Protein AF-A0A1F4CG71-F1 (afdb_monomer)

Secondary structure (DSSP, 8-state):
-PPP-PPP-----TT-EEEEE-TTS-EEEEEEPPTT--SS-HHHHHHHHHHHHHTTEEEES-----SSPPPHHHHTT--SS-GGG--HHHH--HHHHHHHHHHHT-

Nearest PDB structures (foldseek):
  7z3o-assembly1_SH  TM=4.981E-01  e=7.998E-01  Thermochaetoides thermophila DSM 1495
  7syr-assembly1_I  TM=5.063E-01  e=1.199E+00  Oryctolagus cuniculus
  5wyk-assembly1_SI  TM=4.827E-01  e=1.048E+00  Saccharomyces cerevisiae S288C
  5wlc-assembly1_L7  TM=4.291E-01  e=8.556E-01  Saccharomyces cerevisiae BY4741
  8jbr-assembly1_A  TM=3.493E-01  e=7.998E-01  Microcystis aeruginosa PCC 7806

Mean predicted aligned error: 8.31 Å

Foldseek 3Di:
DDDDDDDDDDDDDAQDWDWDQDPVRDIAIEGEHHPPDDQQDPVVLVVVCVVCVVVRYDYDDRSHDHPDDDDPCRVVVHDPDDPVPDDPCRVDVDDVVVVVVVVVVD

Sequence (106 aa):
MIPIREAISTEYEAGTVREIVQHDGSVLRLRKLADDYDVHDRVAAMNFLYQRGAAGELVTGLLYLHPDPEDLHEHLDTVEVSFNRLTEKELVPGAAALERFNEALR

Solvent-accessible surface area (backbone atoms only — not comparable to full-atom values): 6862 Å² total; per-residue (Å²): 134,84,84,86,75,82,86,89,83,88,85,80,60,66,56,37,74,45,81,43,75,43,100,86,70,50,75,45,33,40,28,33,53,41,90,85,61,69,31,66,41,64,66,60,35,54,50,49,52,51,58,36,45,76,71,62,32,46,79,44,77,84,59,64,46,72,88,81,74,76,53,69,47,67,75,67,73,48,70,94,63,60,75,92,74,61,47,70,73,76,75,46,71,52,71,72,50,51,52,54,53,55,61,76,74,108

pLDDT: mean 91.88, std 5.56, range [67.56, 97.88]

Structure (mmCIF, N/CA/C/O backbone):
data_AF-A0A1F4CG71-F1
#
_entry.id   AF-A0A1F4CG71-F1
#
loop_
_atom_site.group_PDB
_atom_site.id
_atom_site.type_symbol
_atom_site.label_atom_id
_atom_site.label_alt_id
_atom_site.label_comp_id
_atom_site.label_asym_id
_atom_site.label_entity_id
_atom_site.label_seq_id
_atom_site.pdbx_PDB_ins_code
_atom_site.Cartn_x
_atom_site.Cartn_y
_atom_site.Cartn_z
_atom_site.occupancy
_atom_site.B_iso_or_equiv
_atom_site.auth_seq_id
_atom_site.auth_comp_id
_atom_site.auth_asym_id
_atom_site.auth_atom_id
_atom_site.pdbx_PDB_model_num
ATOM 1 N N . MET A 1 1 ? 10.075 25.813 18.823 1.00 67.56 1 MET A N 1
ATOM 2 C CA . MET A 1 1 ? 10.899 24.593 18.957 1.00 67.56 1 MET A CA 1
ATOM 3 C C . MET A 1 1 ? 9.936 23.414 18.942 1.00 67.56 1 MET A C 1
ATOM 5 O O . MET A 1 1 ? 8.990 23.452 19.717 1.00 67.56 1 MET A O 1
ATOM 9 N N . ILE A 1 2 ? 10.082 22.454 18.025 1.00 77.94 2 ILE A N 1
ATOM 10 C CA . ILE A 1 2 ? 9.227 21.253 17.998 1.00 77.94 2 ILE A CA 1
ATOM 11 C C . ILE A 1 2 ? 9.778 20.282 19.059 1.00 77.94 2 ILE A C 1
ATOM 13 O O . ILE A 1 2 ? 10.981 20.021 19.028 1.00 77.94 2 ILE A O 1
ATOM 17 N N . PRO A 1 3 ? 8.971 19.798 20.022 1.00 83.88 3 PRO A N 1
ATOM 18 C CA . PRO A 1 3 ? 9.449 18.878 21.050 1.00 83.88 3 PRO A CA 1
ATOM 19 C C . PRO A 1 3 ? 9.853 17.534 20.432 1.00 83.88 3 PRO A C 1
ATOM 21 O O . PRO A 1 3 ? 9.116 16.969 19.624 1.00 83.88 3 PRO A O 1
ATOM 24 N N . ILE A 1 4 ? 11.019 17.022 20.826 1.00 87.12 4 ILE A N 1
ATOM 25 C CA . ILE A 1 4 ? 11.490 15.688 20.437 1.00 87.12 4 ILE A CA 1
ATOM 26 C C . ILE A 1 4 ? 10.710 14.658 21.256 1.00 87.12 4 ILE A C 1
ATOM 28 O O . ILE A 1 4 ? 10.569 14.810 22.469 1.00 87.12 4 ILE A O 1
ATOM 32 N N . ARG A 1 5 ? 10.190 13.625 20.593 1.00 89.62 5 ARG A N 1
ATOM 33 C CA . ARG A 1 5 ? 9.424 12.542 21.219 1.00 89.62 5 ARG A CA 1
ATOM 34 C C . ARG A 1 5 ? 10.036 11.193 20.863 1.00 89.62 5 ARG A C 1
ATOM 36 O O . ARG A 1 5 ? 10.574 11.038 19.769 1.00 89.62 5 ARG A O 1
ATOM 43 N N . GLU A 1 6 ? 9.943 10.234 21.777 1.00 93.31 6 GLU A N 1
ATOM 44 C CA . GLU A 1 6 ? 10.407 8.862 21.544 1.00 93.31 6 GLU A CA 1
ATOM 45 C C . GLU A 1 6 ? 9.499 8.122 20.550 1.00 93.31 6 GLU A C 1
ATOM 47 O O . GLU A 1 6 ? 8.310 8.428 20.416 1.00 93.31 6 GLU A O 1
ATOM 52 N N . ALA A 1 7 ? 10.058 7.145 19.835 1.00 93.69 7 ALA A N 1
ATOM 53 C CA . ALA A 1 7 ? 9.296 6.329 18.895 1.00 93.69 7 ALA A CA 1
ATOM 54 C C . ALA A 1 7 ? 8.324 5.402 19.643 1.00 93.69 7 ALA A C 1
ATOM 56 O O . ALA A 1 7 ? 8.698 4.746 20.613 1.00 93.69 7 ALA A O 1
ATOM 57 N N . ILE A 1 8 ? 7.085 5.310 19.158 1.00 94.00 8 ILE A N 1
ATOM 58 C CA . ILE A 1 8 ? 6.102 4.332 19.635 1.00 94.00 8 ILE A CA 1
ATOM 59 C C . ILE A 1 8 ? 6.201 3.104 18.724 1.00 94.00 8 ILE A C 1
ATOM 61 O O . ILE A 1 8 ? 5.989 3.222 17.519 1.00 94.00 8 ILE A O 1
ATOM 65 N N . SER A 1 9 ? 6.516 1.937 19.291 1.00 93.94 9 SER A N 1
ATOM 66 C CA . SER A 1 9 ? 6.551 0.653 18.576 1.00 93.94 9 SER A CA 1
ATOM 67 C C . SER A 1 9 ? 5.449 -0.280 19.080 1.00 93.94 9 SER A C 1
ATOM 69 O O . SER A 1 9 ? 5.042 -0.203 20.241 1.00 93.94 9 SER A O 1
ATOM 71 N N . THR A 1 10 ? 4.937 -1.153 18.212 1.00 94.31 10 THR A N 1
ATOM 72 C CA . THR A 1 10 ? 3.894 -2.118 18.568 1.00 94.31 10 THR A CA 1
ATOM 73 C C . THR A 1 10 ? 3.941 -3.354 17.674 1.00 94.31 10 THR A C 1
ATOM 75 O O . THR A 1 10 ? 4.254 -3.264 16.489 1.00 94.31 10 THR A O 1
ATOM 78 N N . GLU A 1 11 ? 3.574 -4.497 18.247 1.00 93.50 11 GLU A N 1
ATOM 79 C CA . GLU A 1 11 ? 3.364 -5.766 17.557 1.00 93.50 11 GLU A CA 1
ATOM 80 C C . GLU A 1 11 ? 2.022 -6.353 18.004 1.00 93.50 11 GLU A C 1
ATOM 82 O O . GLU A 1 11 ? 1.607 -6.200 19.159 1.00 93.50 11 GLU A O 1
ATOM 87 N N . TYR A 1 12 ? 1.298 -6.944 17.057 1.00 95.38 12 TYR A N 1
ATOM 88 C CA . TYR A 1 12 ? -0.040 -7.489 17.257 1.00 95.38 12 TYR A CA 1
ATOM 89 C C . TYR A 1 12 ? -0.365 -8.522 16.171 1.00 95.38 12 TYR A C 1
ATOM 91 O O . TYR A 1 12 ? 0.203 -8.509 15.067 1.00 95.38 12 TYR A O 1
ATOM 99 N N . GLU A 1 13 ? -1.269 -9.433 16.520 1.00 96.25 13 GLU A N 1
ATOM 100 C CA . GLU A 1 13 ? -1.635 -10.588 15.701 1.00 96.25 13 GLU A CA 1
ATOM 101 C C . GLU A 1 13 ? -2.412 -10.183 14.444 1.00 96.25 13 GLU A C 1
ATOM 103 O O . GLU A 1 13 ? -3.105 -9.157 14.415 1.00 96.25 13 GLU A O 1
ATOM 108 N N . ALA A 1 14 ? -2.309 -11.001 13.397 1.00 96.12 14 ALA A N 1
ATOM 109 C CA . ALA A 1 14 ? -3.098 -10.842 12.180 1.00 96.12 14 ALA A CA 1
ATOM 110 C C . ALA A 1 14 ? -4.609 -10.830 12.487 1.00 96.12 14 ALA A C 1
ATOM 112 O O . ALA A 1 14 ? -5.087 -11.486 13.412 1.00 96.12 14 ALA A O 1
ATOM 113 N N . GLY A 1 15 ? -5.370 -10.020 11.750 1.00 95.06 15 GLY A N 1
ATOM 114 C CA . GLY A 1 15 ? -6.822 -9.875 11.913 1.00 95.06 15 GLY A CA 1
ATOM 115 C C . GLY A 1 15 ? -7.274 -9.088 13.152 1.00 95.06 15 GLY A C 1
ATOM 116 O O . GLY A 1 15 ? -8.470 -8.812 13.304 1.00 95.06 15 GLY A O 1
ATOM 117 N N . THR A 1 16 ? -6.356 -8.683 14.033 1.00 96.94 16 THR A N 1
ATOM 118 C CA . THR A 1 16 ? -6.688 -7.959 15.270 1.00 96.94 16 THR A CA 1
ATOM 119 C C . THR A 1 16 ? -6.632 -6.442 15.117 1.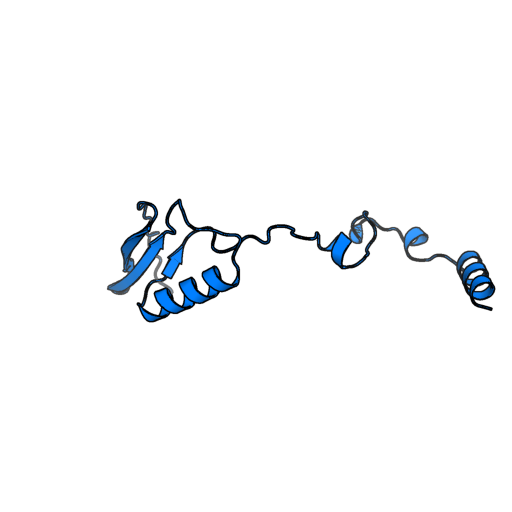00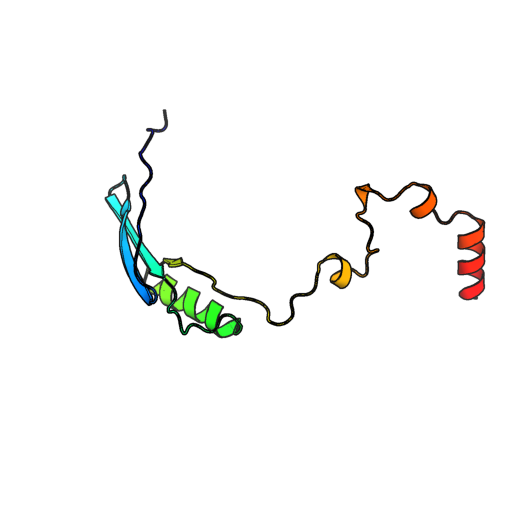 96.94 16 THR A C 1
ATOM 121 O O . THR A 1 16 ? -6.062 -5.905 14.163 1.00 96.94 16 THR A O 1
ATOM 124 N N . VAL A 1 17 ? -7.245 -5.744 16.080 1.00 97.31 17 VAL A N 1
ATOM 125 C CA . VAL A 1 17 ? -7.088 -4.297 16.255 1.00 97.31 17 VAL A CA 1
ATOM 126 C C . VAL A 1 17 ? -6.291 -3.993 17.499 1.00 97.31 17 VAL A C 1
ATOM 128 O O . VAL A 1 17 ? -6.546 -4.552 18.566 1.00 97.31 17 VAL A O 1
ATOM 131 N N . ARG A 1 18 ? -5.375 -3.039 17.360 1.00 97.50 18 ARG A N 1
ATOM 132 C CA . ARG A 1 18 ? -4.617 -2.466 18.456 1.00 97.50 18 ARG A CA 1
ATOM 133 C C . ARG A 1 18 ? -4.899 -0.975 18.582 1.00 97.50 18 ARG A C 1
ATOM 135 O O . ARG A 1 18 ? -4.681 -0.214 17.644 1.00 97.50 18 ARG A O 1
ATOM 142 N N . GLU A 1 19 ? -5.347 -0.559 19.761 1.00 97.50 19 GLU A N 1
ATOM 143 C CA . GLU A 1 19 ? -5.393 0.855 20.132 1.00 97.50 19 GLU A CA 1
ATOM 144 C C . GLU A 1 19 ? -4.005 1.336 20.576 1.00 97.50 19 GLU A C 1
ATOM 146 O O . GLU A 1 19 ? -3.348 0.701 21.406 1.00 97.50 19 GLU A O 1
ATOM 151 N N . ILE A 1 20 ? -3.559 2.453 20.003 1.00 96.56 20 ILE A N 1
ATOM 152 C CA . ILE A 1 20 ? -2.277 3.101 20.278 1.00 96.56 20 ILE A CA 1
ATOM 153 C C . ILE A 1 20 ? -2.541 4.537 20.713 1.00 96.56 20 ILE A C 1
ATOM 155 O O . ILE A 1 20 ? -3.017 5.357 19.925 1.00 96.56 20 ILE A O 1
ATOM 159 N N . VAL A 1 21 ? -2.190 4.841 21.960 1.00 96.38 21 VAL A N 1
ATOM 160 C CA . VAL A 1 21 ? -2.241 6.201 22.500 1.00 96.38 21 VAL A CA 1
ATOM 161 C C . VAL A 1 21 ? -1.017 6.970 22.013 1.00 96.38 21 VAL A C 1
ATOM 163 O O . VAL A 1 21 ? 0.119 6.548 22.225 1.00 96.38 21 VAL A O 1
ATOM 166 N N . GLN A 1 22 ? -1.255 8.085 21.335 1.00 94.50 22 GLN A N 1
ATOM 167 C CA . GLN A 1 22 ? -0.228 8.996 20.856 1.00 94.50 22 GLN A CA 1
ATOM 168 C C . GLN A 1 22 ? 0.250 9.919 21.979 1.00 94.50 22 GLN A C 1
ATOM 170 O O . GLN A 1 22 ? -0.408 10.112 23.001 1.00 94.50 22 GLN A O 1
ATOM 175 N N . HIS A 1 23 ? 1.390 10.564 21.753 1.00 93.62 23 HIS A N 1
ATOM 176 C CA . HIS A 1 23 ? 1.989 11.500 22.708 1.00 93.62 23 HIS A CA 1
ATOM 177 C C . HIS A 1 23 ? 1.147 12.749 23.011 1.00 93.62 23 HIS A C 1
ATOM 179 O O . HIS A 1 23 ? 1.448 13.472 23.956 1.00 93.62 23 HIS A O 1
ATOM 185 N N . ASP A 1 24 ? 0.141 13.051 22.193 1.00 93.19 24 ASP A N 1
ATOM 186 C CA . ASP A 1 24 ? -0.824 14.136 22.413 1.00 93.19 24 ASP A CA 1
ATOM 187 C C . ASP A 1 24 ? -2.136 13.656 23.064 1.00 93.19 24 ASP A C 1
ATOM 189 O O . ASP A 1 24 ? -3.061 14.445 23.240 1.00 93.19 24 ASP A O 1
ATOM 193 N N . GLY A 1 25 ? -2.214 12.373 23.434 1.00 94.06 25 GLY A N 1
ATOM 194 C CA . GLY A 1 25 ? -3.393 11.743 24.023 1.00 94.06 25 GLY A CA 1
ATOM 195 C C . GLY A 1 25 ? -4.436 11.267 23.010 1.00 94.06 25 GLY A C 1
ATOM 196 O O . GLY A 1 25 ? -5.409 10.631 23.415 1.00 94.06 25 GLY A O 1
ATOM 197 N N . SER A 1 26 ? -4.257 11.527 21.710 1.00 95.38 26 SER A N 1
ATOM 198 C CA . SER A 1 26 ? -5.123 10.947 20.679 1.00 95.38 26 SER A CA 1
ATOM 199 C C . SER A 1 26 ? -4.940 9.426 20.594 1.00 95.38 26 SER A C 1
ATOM 201 O O . SER A 1 26 ? -3.899 8.885 20.967 1.00 95.38 26 SER A O 1
ATOM 203 N N . VAL A 1 27 ? -5.964 8.711 20.121 1.00 96.56 27 VAL A N 1
ATOM 204 C CA . VAL A 1 27 ? -5.948 7.243 20.020 1.00 96.56 27 VAL A CA 1
ATOM 205 C C . VAL A 1 27 ? -6.085 6.830 18.562 1.00 96.56 27 VAL A C 1
ATOM 207 O O . VAL A 1 27 ? -7.057 7.190 17.901 1.00 96.56 27 VAL A O 1
ATOM 210 N N . LEU A 1 28 ? -5.127 6.044 18.075 1.00 96.44 28 LEU A N 1
ATOM 211 C CA . LEU A 1 28 ? -5.195 5.374 16.777 1.00 96.44 28 LEU A CA 1
ATOM 212 C C . LEU A 1 28 ? -5.645 3.928 16.961 1.00 96.44 28 LEU A C 1
ATOM 214 O O . LEU A 1 28 ? -5.151 3.238 17.847 1.00 96.44 28 LEU A O 1
ATOM 218 N N . ARG A 1 29 ? -6.527 3.443 16.087 1.00 97.88 29 ARG A N 1
ATOM 219 C CA . ARG A 1 29 ? -6.892 2.023 15.996 1.00 97.88 29 ARG A CA 1
ATOM 220 C C . ARG A 1 29 ? -6.227 1.420 14.778 1.00 97.88 29 ARG A C 1
ATOM 222 O O . ARG A 1 29 ? -6.635 1.719 13.664 1.00 97.88 29 ARG A O 1
ATOM 229 N N . LEU A 1 30 ? -5.217 0.586 14.975 1.00 97.44 30 LEU A N 1
ATOM 230 C CA . LEU A 1 30 ? -4.539 -0.106 13.885 1.00 97.44 30 LEU A CA 1
ATOM 231 C C . LEU A 1 30 ? -5.150 -1.493 13.706 1.00 97.44 30 LEU A C 1
ATOM 233 O O . LEU A 1 30 ? -5.123 -2.284 14.644 1.00 97.44 30 LEU A O 1
ATOM 237 N N . ARG A 1 31 ? -5.687 -1.796 12.523 1.00 97.50 31 ARG A N 1
ATOM 238 C CA . ARG A 1 31 ? -6.182 -3.126 12.155 1.00 97.50 31 ARG A CA 1
ATOM 239 C C . ARG A 1 31 ? -5.178 -3.825 11.254 1.00 97.50 31 ARG A C 1
ATOM 241 O O . ARG A 1 31 ? -4.997 -3.400 10.118 1.00 97.50 31 ARG A O 1
ATOM 248 N N . LYS A 1 32 ? -4.614 -4.939 11.712 1.00 97.50 32 LYS A N 1
ATOM 249 C CA . LYS A 1 32 ? -3.795 -5.800 10.855 1.00 97.50 32 LYS A CA 1
ATOM 250 C C . LYS A 1 32 ? -4.706 -6.669 10.007 1.00 97.50 32 LYS A C 1
ATOM 252 O O . LYS A 1 32 ? -5.711 -7.179 10.509 1.00 97.50 32 LYS A O 1
ATOM 257 N N . LEU A 1 33 ? -4.364 -6.829 8.734 1.00 95.81 33 LEU A N 1
ATOM 258 C CA . LEU A 1 33 ? -5.045 -7.787 7.867 1.00 95.81 33 LEU A CA 1
ATOM 259 C C . LEU A 1 33 ? -4.954 -9.203 8.450 1.00 95.81 33 LEU A C 1
ATOM 261 O O . LEU A 1 33 ? -4.010 -9.525 9.174 1.00 95.81 33 LEU A O 1
ATOM 265 N N . ALA A 1 34 ? -5.989 -10.002 8.205 1.00 93.62 34 ALA A N 1
ATOM 266 C CA . ALA A 1 34 ? -6.006 -11.413 8.568 1.00 93.62 34 ALA A CA 1
ATOM 267 C C . ALA A 1 34 ? -5.171 -12.220 7.563 1.00 93.62 34 ALA A C 1
ATOM 269 O O . ALA A 1 34 ? -4.988 -11.784 6.427 1.00 93.62 34 ALA A O 1
ATOM 270 N N . ASP A 1 35 ? -4.665 -13.379 7.981 1.00 92.38 35 ASP A N 1
ATOM 271 C CA . ASP A 1 35 ? -3.784 -14.203 7.141 1.00 92.38 35 ASP A CA 1
ATOM 272 C C . ASP A 1 35 ? -4.507 -14.814 5.928 1.00 92.38 35 ASP A C 1
ATOM 274 O O . ASP A 1 35 ? -3.870 -15.189 4.949 1.00 92.38 35 ASP A O 1
ATOM 278 N N . ASP A 1 36 ? -5.836 -14.901 5.981 1.00 92.56 36 ASP A N 1
ATOM 279 C CA . ASP A 1 36 ? -6.711 -15.412 4.923 1.00 92.56 36 ASP A CA 1
ATOM 280 C C . ASP A 1 36 ? -7.234 -14.315 3.977 1.00 92.56 36 ASP A C 1
ATOM 282 O O . ASP A 1 36 ? -8.105 -14.567 3.144 1.00 92.56 36 ASP A O 1
ATOM 286 N N . TYR A 1 37 ? -6.718 -13.091 4.097 1.00 93.31 37 TYR A N 1
ATOM 287 C CA . TYR A 1 37 ? -7.117 -11.971 3.258 1.00 93.31 37 TYR A CA 1
ATOM 288 C C . TYR A 1 37 ? -6.616 -12.143 1.813 1.00 93.31 37 TYR A C 1
ATOM 290 O O . TYR A 1 37 ? -5.413 -12.236 1.566 1.00 93.31 37 TYR A O 1
ATOM 298 N N . ASP A 1 38 ? -7.540 -12.129 0.848 1.00 94.81 38 ASP A N 1
ATOM 299 C CA . ASP A 1 38 ? -7.208 -12.159 -0.579 1.00 94.81 38 ASP A CA 1
ATOM 300 C C . ASP A 1 38 ? -6.729 -10.783 -1.065 1.00 94.81 38 ASP A C 1
ATOM 302 O O . ASP A 1 38 ? -7.482 -9.808 -1.110 1.00 94.81 38 ASP A O 1
ATOM 306 N N . VAL A 1 39 ? -5.457 -10.717 -1.457 1.00 96.12 39 VAL A N 1
ATOM 307 C CA . VAL A 1 39 ? -4.808 -9.494 -1.941 1.00 96.12 39 VAL A CA 1
ATOM 308 C C . VAL A 1 39 ? -5.054 -9.223 -3.425 1.00 96.12 39 VAL A C 1
ATOM 310 O O . VAL A 1 39 ? -4.669 -8.162 -3.903 1.00 96.12 39 VAL A O 1
ATOM 313 N N . HIS A 1 40 ? -5.671 -10.133 -4.176 1.00 96.38 40 HIS A N 1
ATOM 314 C CA . HIS A 1 40 ? -5.828 -9.985 -5.625 1.00 96.38 40 HIS A CA 1
ATOM 315 C C . HIS A 1 40 ? -7.180 -9.385 -6.043 1.00 96.38 40 HIS A C 1
ATOM 317 O O . HIS A 1 40 ? -7.361 -9.030 -7.209 1.00 96.38 40 HIS A O 1
ATOM 323 N N . ASP A 1 41 ? -8.108 -9.177 -5.103 1.00 95.12 41 ASP A N 1
ATOM 324 C CA . ASP A 1 41 ? -9.378 -8.494 -5.360 1.00 95.12 41 ASP A CA 1
ATOM 325 C C . ASP A 1 41 ? -9.288 -6.993 -5.035 1.00 95.12 41 ASP A C 1
ATOM 327 O O . ASP A 1 41 ? -9.406 -6.537 -3.892 1.00 95.12 41 ASP A O 1
ATOM 331 N N . ARG A 1 42 ? -9.131 -6.185 -6.090 1.00 95.06 42 ARG A N 1
ATOM 332 C CA . ARG A 1 42 ? -9.081 -4.720 -5.991 1.00 95.06 42 ARG A CA 1
ATOM 333 C C . ARG A 1 42 ? -10.351 -4.126 -5.382 1.00 95.06 42 ARG A C 1
ATOM 335 O O . ARG A 1 42 ? -10.278 -3.137 -4.652 1.00 95.06 42 ARG A O 1
ATOM 342 N N . VAL A 1 43 ? -11.521 -4.667 -5.719 1.00 96.25 43 VAL A N 1
ATOM 343 C CA . VAL A 1 43 ? -12.810 -4.134 -5.258 1.00 96.25 43 VAL A CA 1
ATOM 344 C C . VAL A 1 43 ? -12.994 -4.449 -3.779 1.00 96.25 43 VAL A C 1
ATOM 346 O O . VAL A 1 43 ? -13.366 -3.556 -3.013 1.00 96.25 43 VAL A O 1
ATOM 349 N N . ALA A 1 44 ? -12.676 -5.675 -3.360 1.00 95.75 44 ALA A N 1
ATOM 350 C CA . ALA A 1 44 ? -12.678 -6.057 -1.954 1.00 95.75 44 ALA A CA 1
ATOM 351 C C . ALA A 1 44 ? -11.715 -5.188 -1.137 1.00 95.75 44 ALA A C 1
ATOM 353 O O . ALA A 1 44 ? -12.119 -4.675 -0.094 1.00 95.75 44 ALA A O 1
ATOM 354 N N . ALA A 1 45 ? -10.504 -4.927 -1.641 1.00 96.44 45 ALA A N 1
ATOM 355 C CA . ALA A 1 45 ? -9.529 -4.079 -0.959 1.00 96.44 45 ALA A CA 1
ATOM 356 C C . ALA A 1 45 ? -10.032 -2.648 -0.733 1.00 96.44 45 ALA A C 1
ATOM 358 O O . ALA A 1 45 ? -9.962 -2.122 0.383 1.00 96.44 45 ALA A O 1
ATOM 359 N N . MET A 1 46 ? -10.604 -2.027 -1.768 1.00 96.56 46 MET A N 1
ATOM 360 C CA . MET A 1 46 ? -11.184 -0.687 -1.654 1.00 96.56 46 MET A CA 1
ATOM 361 C C . MET A 1 46 ? -12.364 -0.668 -0.677 1.00 96.56 46 MET A C 1
ATOM 363 O O . MET A 1 46 ? -12.425 0.193 0.202 1.00 96.56 46 MET A O 1
ATOM 367 N N . ASN A 1 47 ? -13.278 -1.635 -0.782 1.00 96.81 47 ASN A N 1
ATOM 368 C CA . ASN A 1 47 ? -14.419 -1.746 0.126 1.00 96.81 47 ASN A CA 1
ATOM 369 C C . ASN A 1 47 ? -13.973 -1.942 1.576 1.00 96.81 47 ASN A C 1
ATOM 371 O O . ASN A 1 47 ? -14.507 -1.291 2.473 1.00 96.81 47 ASN A O 1
ATOM 375 N N . PHE A 1 48 ? -12.980 -2.799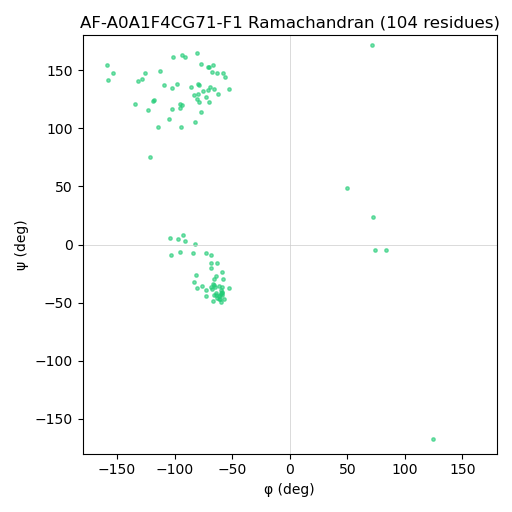 1.810 1.00 96.19 48 PHE A N 1
ATOM 376 C CA . PHE A 1 48 ? -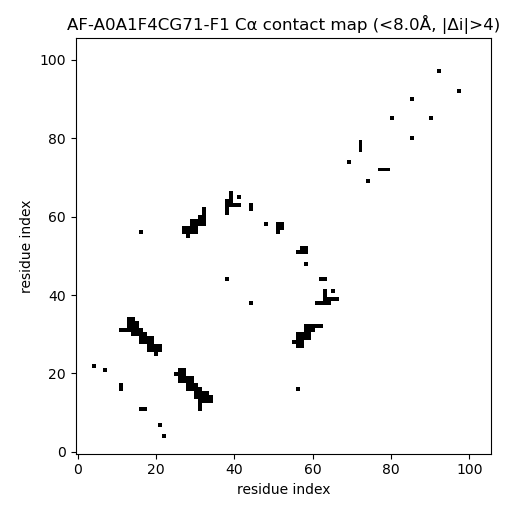12.439 -3.056 3.136 1.00 96.19 48 PHE A CA 1
ATOM 377 C C . PHE A 1 48 ? -11.833 -1.783 3.737 1.00 96.19 48 PHE A C 1
ATOM 379 O O . PHE A 1 48 ? -12.176 -1.421 4.862 1.00 96.19 48 PHE A O 1
ATOM 386 N N . LEU A 1 49 ? -11.021 -1.043 2.974 1.00 96.00 49 LEU A N 1
ATOM 387 C CA . LEU A 1 49 ? -10.465 0.243 3.409 1.00 96.00 49 LEU A CA 1
ATOM 388 C C . LEU A 1 49 ? -11.553 1.246 3.804 1.00 96.00 49 LEU A C 1
ATOM 390 O O . LEU A 1 49 ? -11.469 1.844 4.878 1.00 96.00 49 LEU A O 1
ATOM 394 N N . TYR A 1 50 ? -12.597 1.403 2.986 1.00 96.69 50 TYR A N 1
ATOM 395 C CA . TYR A 1 50 ? -13.695 2.319 3.300 1.00 96.69 50 TYR A CA 1
ATOM 396 C C . TYR A 1 50 ? -14.493 1.882 4.531 1.00 96.69 50 TYR A C 1
ATOM 398 O O . TYR A 1 50 ? -14.790 2.711 5.391 1.00 96.69 50 TYR A O 1
ATOM 406 N N . GLN A 1 51 ? -14.813 0.592 4.652 1.00 97.00 51 GLN A N 1
ATOM 407 C CA . GLN A 1 51 ? -15.556 0.057 5.797 1.00 97.00 5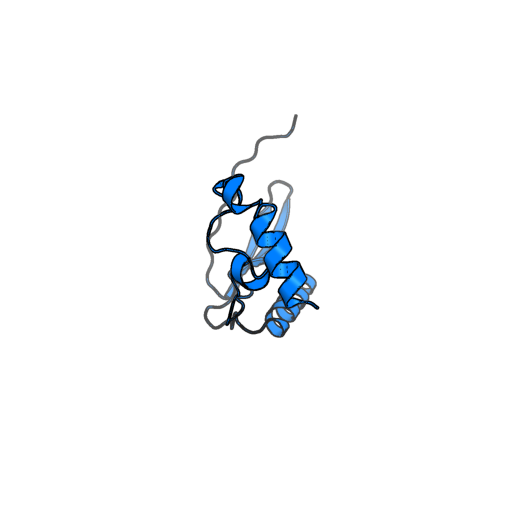1 GLN A CA 1
ATOM 408 C C . GLN A 1 51 ? -14.794 0.252 7.111 1.00 97.00 51 GLN A C 1
ATOM 410 O O . GLN A 1 51 ? -15.376 0.670 8.111 1.00 97.00 51 GLN A O 1
ATOM 415 N N . ARG A 1 52 ? -13.485 -0.024 7.114 1.00 97.31 52 ARG A N 1
ATOM 416 C CA . ARG A 1 52 ? -12.635 0.124 8.303 1.00 97.31 52 ARG A CA 1
ATOM 417 C C . ARG A 1 52 ? -12.365 1.588 8.629 1.00 97.31 52 ARG A C 1
ATOM 419 O O . ARG A 1 52 ? -12.489 1.976 9.787 1.00 97.31 52 ARG A O 1
ATOM 426 N N . GLY A 1 53 ? -12.150 2.423 7.614 1.00 96.06 53 GLY A N 1
ATOM 427 C CA . GLY A 1 53 ? -12.053 3.872 7.781 1.00 96.06 53 GLY A CA 1
ATOM 428 C C . GLY A 1 53 ? -13.316 4.483 8.397 1.00 96.06 53 GLY A C 1
ATOM 429 O O . GLY A 1 53 ? -13.218 5.290 9.319 1.00 96.06 53 GLY A O 1
ATOM 430 N N . ALA A 1 54 ? -14.507 4.041 7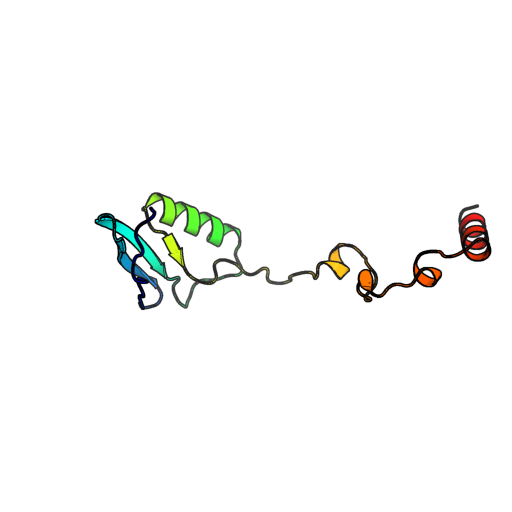.975 1.00 97.19 54 ALA A N 1
ATOM 431 C CA . ALA A 1 54 ? -15.777 4.458 8.578 1.00 97.19 54 ALA A CA 1
ATOM 432 C C . ALA A 1 54 ? -15.927 4.011 10.048 1.00 97.19 54 ALA A C 1
ATOM 434 O O . ALA A 1 54 ? -16.589 4.690 10.829 1.00 97.19 54 ALA A O 1
ATOM 435 N N . ALA A 1 55 ? -15.277 2.912 10.444 1.00 96.88 55 ALA A N 1
ATOM 436 C CA . ALA A 1 55 ? -15.181 2.462 11.835 1.00 96.88 55 ALA A CA 1
ATOM 437 C C . ALA A 1 55 ? -14.069 3.174 12.642 1.00 96.88 55 ALA A C 1
ATOM 439 O O . ALA A 1 55 ? -13.882 2.889 13.827 1.00 96.88 55 ALA A O 1
ATOM 440 N N . GLY A 1 56 ? -13.326 4.102 12.026 1.00 96.62 56 GLY A N 1
ATOM 441 C CA . GLY A 1 56 ? -12.189 4.784 12.646 1.00 96.62 56 GLY A CA 1
ATOM 442 C C . GLY A 1 56 ? -10.959 3.890 12.823 1.00 96.62 56 GLY A C 1
ATOM 443 O O . GLY A 1 56 ? -10.142 4.150 13.705 1.00 96.62 56 GLY A O 1
ATOM 444 N N . GLU A 1 57 ? -10.843 2.827 12.027 1.00 97.56 57 GLU A N 1
ATOM 445 C CA . GLU A 1 57 ? -9.719 1.892 12.023 1.00 97.56 57 GLU A CA 1
ATOM 446 C C . GLU A 1 57 ? -8.789 2.177 10.830 1.00 97.56 57 GLU A C 1
ATOM 448 O O . GLU A 1 57 ? -9.235 2.334 9.692 1.00 97.56 57 GLU A O 1
ATOM 453 N N . LEU A 1 58 ? -7.480 2.204 11.082 1.00 96.12 58 LEU A N 1
ATOM 454 C CA . LEU A 1 58 ? -6.434 2.293 10.070 1.00 96.12 58 LEU A CA 1
ATOM 455 C C . LEU A 1 58 ? -5.925 0.891 9.740 1.00 96.12 58 LEU A C 1
ATOM 457 O O . LEU A 1 58 ? -5.374 0.205 10.600 1.00 96.12 58 LEU A O 1
ATOM 461 N N . VAL A 1 59 ? -6.101 0.468 8.493 1.00 96.81 59 VAL A N 1
ATOM 462 C CA . VAL A 1 59 ? -5.694 -0.866 8.039 1.00 96.81 59 VAL A CA 1
ATOM 463 C C . VAL A 1 59 ? -4.188 -0.913 7.772 1.00 96.81 59 VAL A C 1
ATOM 465 O O . VAL A 1 59 ? -3.633 0.004 7.169 1.00 96.81 59 VAL A O 1
ATOM 468 N N . THR A 1 60 ? -3.530 -1.992 8.196 1.00 95.44 60 THR A N 1
ATOM 469 C CA . THR A 1 60 ? -2.093 -2.238 8.028 1.00 95.44 60 THR A CA 1
ATOM 470 C C . THR A 1 60 ? -1.833 -3.616 7.403 1.00 95.44 60 THR A C 1
ATOM 472 O O . THR A 1 60 ? -2.525 -4.590 7.706 1.00 95.44 60 THR A O 1
ATOM 475 N N . GLY A 1 61 ? -0.823 -3.704 6.530 1.00 93.94 61 GLY A N 1
ATOM 476 C CA . GLY A 1 61 ? -0.443 -4.925 5.803 1.00 93.94 61 GLY A CA 1
ATOM 477 C C . GLY A 1 61 ? -0.411 -4.736 4.281 1.00 93.94 61 GLY A C 1
ATOM 478 O O . GLY A 1 61 ? -0.448 -3.606 3.792 1.00 93.94 61 GLY A O 1
ATOM 479 N N . LEU A 1 62 ? -0.338 -5.843 3.533 1.00 94.75 62 LEU A N 1
ATOM 480 C CA . LEU A 1 62 ? -0.442 -5.849 2.069 1.00 94.75 62 LEU A CA 1
ATOM 481 C C . LEU A 1 62 ? -1.919 -5.812 1.653 1.00 94.75 62 LEU A C 1
ATOM 483 O O . LEU A 1 62 ? -2.623 -6.805 1.771 1.00 94.75 62 LEU A O 1
ATOM 487 N N . LEU A 1 63 ? -2.384 -4.655 1.186 1.00 95.25 63 LEU A N 1
ATOM 488 C CA . LEU A 1 63 ? -3.802 -4.409 0.888 1.00 95.25 63 LEU A CA 1
ATOM 489 C C . LEU A 1 63 ? -4.256 -4.959 -0.463 1.00 95.25 63 LEU A C 1
ATOM 491 O O . LEU A 1 63 ? -5.399 -5.390 -0.595 1.00 95.25 63 LEU A O 1
ATOM 495 N N . TYR A 1 64 ? -3.388 -4.868 -1.467 1.00 96.25 64 TYR A N 1
ATOM 496 C CA . TYR A 1 64 ? -3.680 -5.291 -2.826 1.00 96.25 64 TYR A CA 1
ATOM 497 C C . TYR A 1 64 ? -2.384 -5.572 -3.586 1.00 96.25 64 TYR A C 1
ATOM 499 O O . TYR A 1 64 ? -1.413 -4.822 -3.456 1.00 96.25 64 TYR A O 1
ATOM 507 N N . LEU A 1 65 ? -2.404 -6.613 -4.410 1.00 94.88 65 LEU A N 1
ATOM 508 C CA . LEU A 1 65 ? -1.371 -6.957 -5.372 1.00 94.88 65 LEU A CA 1
ATOM 509 C C . LEU A 1 65 ? -2.045 -7.313 -6.699 1.00 94.88 65 LEU A C 1
ATOM 511 O O . LEU A 1 65 ? -2.848 -8.243 -6.766 1.00 94.88 65 LEU A O 1
ATOM 515 N N . HIS A 1 66 ? -1.707 -6.582 -7.762 1.00 92.69 66 HIS A N 1
ATOM 516 C CA . HIS A 1 66 ? -2.179 -6.935 -9.099 1.00 92.69 66 HIS A CA 1
ATOM 517 C C . HIS A 1 66 ? -1.630 -8.326 -9.471 1.00 92.69 66 HIS A C 1
ATOM 519 O O . HIS A 1 66 ? -0.430 -8.530 -9.287 1.00 92.69 66 HIS A O 1
ATOM 525 N N . PRO A 1 67 ? -2.463 -9.280 -9.936 1.00 90.62 67 PRO A N 1
ATOM 526 C CA . PRO A 1 67 ? -2.013 -10.646 -10.222 1.00 90.62 67 PRO A CA 1
ATOM 527 C C . PRO A 1 67 ? -0.993 -10.694 -11.366 1.00 90.62 67 PRO A C 1
ATOM 529 O O . PRO A 1 67 ? -0.013 -11.424 -11.268 1.00 90.62 67 PRO A O 1
ATOM 532 N N . ASP A 1 68 ? -1.178 -9.843 -12.378 1.00 89.75 68 ASP A N 1
ATOM 533 C CA . ASP A 1 68 ? -0.290 -9.727 -13.540 1.00 89.75 68 ASP A CA 1
ATOM 534 C C . ASP A 1 68 ? 0.246 -8.289 -13.644 1.00 89.75 68 ASP A C 1
ATOM 536 O O . ASP A 1 68 ? -0.317 -7.474 -14.377 1.00 89.75 68 ASP A O 1
ATOM 540 N N . PRO A 1 69 ? 1.205 -7.878 -12.797 1.00 86.56 69 PRO A N 1
ATOM 541 C CA . PRO A 1 69 ? 1.749 -6.529 -12.859 1.00 86.56 69 PRO A CA 1
ATOM 542 C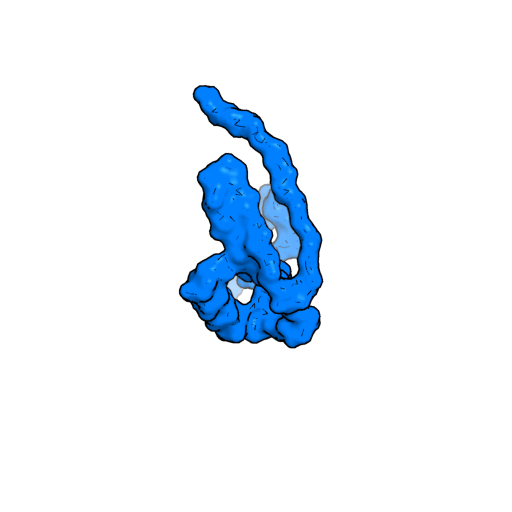 C . PRO A 1 69 ? 2.644 -6.393 -14.097 1.00 86.56 69 PRO A C 1
ATOM 544 O O . PRO A 1 69 ? 3.569 -7.179 -14.281 1.00 86.56 69 PRO A O 1
ATOM 547 N N . GLU A 1 70 ? 2.380 -5.386 -14.922 1.00 86.69 70 GLU A N 1
ATOM 548 C CA . GLU A 1 70 ? 3.227 -5.039 -16.065 1.00 86.69 70 GLU A CA 1
ATOM 549 C C . GLU A 1 70 ? 4.359 -4.107 -15.605 1.00 86.69 70 GLU A C 1
ATOM 551 O O . GLU A 1 70 ? 4.125 -3.175 -14.822 1.00 86.69 70 GLU A O 1
ATOM 556 N N . ASP A 1 71 ? 5.590 -4.362 -16.059 1.00 88.12 71 ASP A N 1
ATOM 557 C CA . ASP A 1 71 ? 6.702 -3.439 -15.816 1.00 88.12 71 ASP A CA 1
ATOM 558 C C . ASP A 1 71 ? 6.484 -2.132 -16.590 1.00 88.12 71 ASP A C 1
ATOM 560 O O . ASP A 1 71 ? 5.909 -2.114 -17.677 1.00 88.12 71 ASP A O 1
ATOM 564 N N . LEU A 1 72 ? 6.963 -1.009 -16.051 1.00 87.31 72 LEU A N 1
ATOM 565 C CA . LEU A 1 72 ? 6.755 0.289 -16.690 1.00 87.31 72 LEU A CA 1
ATOM 566 C C . LEU A 1 72 ? 7.390 0.364 -18.089 1.00 87.31 72 LEU A C 1
ATOM 568 O O . LEU A 1 72 ? 6.829 1.020 -18.966 1.00 87.31 72 LEU A O 1
ATOM 572 N N . HIS A 1 73 ? 8.547 -0.271 -18.303 1.00 90.25 73 HIS A N 1
ATOM 573 C CA . HIS A 1 73 ? 9.199 -0.263 -19.608 1.00 90.25 73 HIS A CA 1
ATOM 574 C C . HIS A 1 73 ? 8.411 -1.062 -20.650 1.00 90.25 73 HIS A C 1
ATOM 576 O O . HIS A 1 73 ? 8.342 -0.620 -21.797 1.00 90.25 73 HIS A O 1
ATOM 582 N N . GLU A 1 74 ? 7.800 -2.175 -20.239 1.00 87.56 74 GLU A N 1
ATOM 583 C CA . GLU A 1 74 ? 6.898 -2.991 -21.060 1.00 87.56 74 GLU A CA 1
ATOM 584 C C . GLU A 1 74 ? 5.614 -2.215 -21.385 1.00 87.56 74 GLU A C 1
ATOM 586 O O . GLU A 1 74 ? 5.280 -2.036 -22.554 1.00 87.56 74 GLU A O 1
ATOM 591 N N . HIS A 1 75 ? 4.987 -1.615 -20.368 1.00 88.94 75 HIS A N 1
ATOM 592 C CA . HIS A 1 75 ? 3.762 -0.828 -20.518 1.00 88.94 75 HIS A CA 1
ATOM 593 C C . HIS A 1 75 ? 3.908 0.363 -21.478 1.00 88.94 75 HIS A C 1
ATOM 595 O O . HIS A 1 75 ? 2.973 0.737 -22.187 1.00 88.94 75 HIS A O 1
ATOM 601 N N . LEU A 1 76 ? 5.076 1.009 -21.468 1.00 91.44 76 LEU A N 1
ATOM 602 C CA . LEU A 1 76 ? 5.366 2.174 -22.303 1.00 91.44 76 LEU A CA 1
ATOM 603 C C . LEU A 1 76 ? 5.981 1.813 -23.665 1.00 91.44 76 LEU A C 1
ATOM 605 O O . LEU A 1 76 ? 6.330 2.732 -24.407 1.00 91.44 76 LEU A O 1
ATOM 609 N N . ASP A 1 77 ? 6.128 0.520 -23.977 1.00 89.88 77 ASP A N 1
ATOM 610 C CA . ASP A 1 77 ? 6.798 0.008 -25.182 1.00 89.88 77 ASP A CA 1
ATOM 611 C C . ASP A 1 77 ? 8.178 0.657 -25.396 1.00 8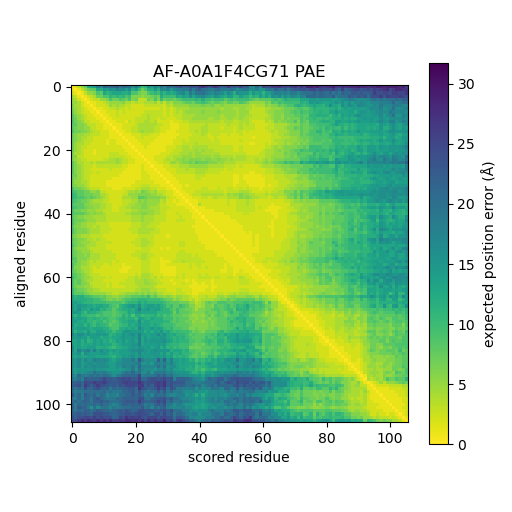9.88 77 ASP A C 1
ATOM 613 O O . ASP A 1 77 ? 8.521 1.210 -26.445 1.00 89.88 77 ASP A O 1
ATOM 617 N N . THR A 1 78 ? 8.968 0.679 -24.323 1.00 90.38 78 THR A N 1
ATOM 618 C CA . THR A 1 78 ? 10.296 1.299 -24.317 1.00 90.38 78 THR A CA 1
ATOM 619 C C . THR A 1 78 ? 11.395 0.255 -24.442 1.00 90.38 78 THR A C 1
ATOM 621 O O . THR A 1 78 ? 11.210 -0.928 -24.178 1.00 90.38 78 THR A O 1
ATOM 624 N N . VAL A 1 79 ? 12.585 0.708 -24.835 1.00 89.12 79 VAL A N 1
ATOM 625 C CA . VAL A 1 79 ? 13.759 -0.163 -24.941 1.00 89.12 79 VAL A CA 1
ATOM 626 C C . VAL A 1 79 ? 14.164 -0.742 -23.577 1.00 89.12 79 VAL A C 1
ATOM 628 O O . VAL A 1 79 ? 14.069 -0.059 -22.559 1.00 89.12 79 VAL A O 1
ATOM 631 N N . GLU A 1 80 ? 14.709 -1.965 -23.572 1.00 88.50 80 GLU A N 1
ATOM 632 C CA . GLU A 1 80 ? 15.213 -2.638 -22.355 1.00 88.50 80 GLU A CA 1
ATOM 633 C C . GLU A 1 80 ? 16.328 -1.851 -21.640 1.00 88.50 80 GLU A C 1
ATOM 635 O O . GLU A 1 80 ? 16.588 -2.025 -20.448 1.00 88.50 80 GLU A O 1
ATOM 640 N N . VAL A 1 81 ? 17.036 -0.990 -22.373 1.00 89.25 81 VAL A N 1
ATOM 641 C CA . VAL A 1 81 ? 18.153 -0.210 -21.843 1.00 89.25 81 VAL A CA 1
ATOM 642 C C . VAL A 1 81 ? 17.634 1.040 -21.136 1.00 89.25 81 VAL A C 1
ATOM 644 O O . VAL A 1 81 ? 16.915 1.853 -21.714 1.00 89.25 81 VAL A O 1
ATOM 647 N N . SER A 1 82 ? 18.077 1.257 -19.895 1.00 88.50 82 SER A N 1
ATOM 648 C CA . SER A 1 82 ? 17.768 2.478 -19.145 1.00 88.50 82 SER A CA 1
ATOM 649 C C . SER A 1 82 ? 18.134 3.736 -19.941 1.00 88.50 82 SER A C 1
ATOM 651 O O . SER A 1 82 ? 19.253 3.858 -20.440 1.00 88.50 82 SER A O 1
ATOM 653 N N . PHE A 1 83 ? 17.234 4.719 -19.988 1.00 88.81 83 PHE A N 1
ATOM 654 C CA . PHE A 1 83 ? 17.408 5.917 -20.822 1.00 88.81 83 PHE A CA 1
ATOM 655 C C . PHE A 1 83 ? 18.678 6.721 -20.521 1.00 88.81 83 PHE A C 1
ATOM 657 O O . PHE A 1 83 ? 19.250 7.327 -21.420 1.00 88.81 83 PHE A O 1
ATOM 664 N N . ASN A 1 84 ? 19.169 6.696 -19.279 1.00 91.81 84 ASN A N 1
ATOM 665 C CA . ASN A 1 84 ? 20.414 7.370 -18.894 1.00 91.81 84 ASN A CA 1
ATOM 666 C C . ASN A 1 84 ? 21.695 6.685 -19.411 1.00 91.81 84 ASN A C 1
ATOM 668 O O . ASN A 1 84 ? 22.783 7.229 -19.227 1.00 91.81 84 ASN A O 1
ATOM 672 N N . ARG A 1 85 ? 21.584 5.497 -20.014 1.00 92.81 85 ARG A N 1
ATOM 673 C CA . ARG A 1 85 ? 22.688 4.757 -20.642 1.00 92.81 85 ARG A CA 1
ATOM 674 C C . ARG A 1 85 ? 22.670 4.851 -22.163 1.00 92.81 85 ARG A C 1
ATOM 676 O O . ARG A 1 85 ? 23.637 4.424 -22.784 1.00 92.81 85 ARG A O 1
ATOM 683 N N . LEU A 1 86 ? 21.603 5.398 -22.743 1.00 91.31 86 LEU A N 1
ATOM 684 C CA . LEU A 1 86 ? 21.503 5.591 -24.181 1.00 91.31 86 LEU A CA 1
ATOM 685 C C . LEU A 1 86 ? 22.459 6.697 -24.626 1.00 91.31 86 LEU A C 1
ATOM 687 O O . LEU A 1 86 ? 22.534 7.774 -24.030 1.00 91.31 86 LEU A O 1
ATOM 691 N N . THR A 1 87 ? 23.196 6.419 -25.690 1.00 89.81 87 THR A N 1
ATOM 692 C CA . THR A 1 87 ? 24.114 7.356 -26.330 1.00 89.81 87 THR A CA 1
ATOM 693 C C . THR A 1 87 ? 23.410 8.151 -27.429 1.00 89.81 87 THR A C 1
ATOM 695 O O . THR A 1 87 ? 22.380 7.744 -27.965 1.00 89.81 87 THR A O 1
ATOM 698 N N . GLU A 1 88 ? 23.998 9.279 -27.834 1.00 85.31 88 GLU A N 1
ATOM 699 C CA . GLU A 1 88 ? 23.489 10.101 -28.944 1.00 85.31 88 GLU A CA 1
ATOM 700 C C . GLU A 1 88 ? 23.269 9.282 -30.227 1.00 85.31 88 GLU A C 1
ATOM 702 O O . GLU A 1 88 ? 22.276 9.466 -30.925 1.00 85.31 88 GLU A O 1
ATOM 707 N N . LYS A 1 89 ? 24.158 8.322 -30.506 1.00 83.69 89 LYS A N 1
ATOM 708 C CA . LYS A 1 89 ? 24.072 7.451 -31.683 1.00 83.69 89 LYS A CA 1
ATOM 709 C C . LYS A 1 89 ? 22.851 6.523 -31.656 1.00 83.69 89 LYS A C 1
ATOM 711 O O . LYS A 1 89 ? 22.360 6.144 -32.713 1.00 83.69 89 LYS A O 1
ATOM 716 N N . GLU A 1 90 ? 22.392 6.133 -30.472 1.00 83.69 90 GLU A N 1
ATOM 717 C CA . GLU A 1 90 ? 21.208 5.282 -30.295 1.00 83.69 90 GLU A CA 1
ATOM 718 C C . GLU A 1 90 ? 19.914 6.103 -30.339 1.00 83.69 90 GLU A C 1
ATOM 720 O O . GLU A 1 90 ? 18.898 5.622 -30.830 1.00 83.69 90 GLU A O 1
ATOM 725 N N . LEU A 1 91 ? 19.960 7.356 -29.875 1.00 82.69 91 LEU A N 1
ATOM 726 C CA . LEU A 1 91 ? 18.812 8.268 -29.864 1.00 82.69 91 LEU A CA 1
ATOM 727 C C . LEU A 1 91 ? 18.568 8.956 -31.213 1.00 82.69 91 LEU A C 1
ATOM 729 O O . LEU A 1 91 ? 17.442 9.352 -31.513 1.00 82.69 91 LEU A O 1
ATOM 733 N N . VAL A 1 92 ? 19.614 9.122 -32.026 1.00 83.69 92 VAL A N 1
ATOM 734 C CA . VAL A 1 92 ? 19.550 9.838 -33.302 1.00 83.69 92 VAL A CA 1
ATOM 735 C C . VAL A 1 92 ? 19.804 8.854 -34.448 1.00 83.69 92 VAL A C 1
ATOM 737 O O . VAL A 1 92 ? 20.957 8.543 -34.747 1.00 83.69 92 VAL A O 1
ATOM 740 N N . PRO A 1 93 ? 18.756 8.391 -35.158 1.00 74.00 93 PRO A N 1
ATOM 741 C CA . PRO A 1 93 ? 18.903 7.389 -36.218 1.00 74.00 93 PRO A CA 1
ATOM 742 C C . PRO A 1 93 ? 19.648 7.925 -37.466 1.00 74.00 93 PRO A C 1
ATOM 744 O O . PRO A 1 93 ? 20.055 7.155 -38.339 1.00 74.00 93 PRO A O 1
ATOM 747 N N . GLY A 1 94 ? 19.905 9.239 -37.532 1.00 82.94 94 GLY A N 1
ATOM 748 C CA . GLY A 1 94 ? 20.648 9.896 -38.610 1.00 82.94 94 GLY A CA 1
ATOM 749 C C . GLY A 1 94 ? 19.870 9.968 -39.932 1.00 82.94 94 GLY A C 1
ATOM 750 O O . GLY A 1 94 ? 18.800 9.378 -40.085 1.00 82.94 94 GLY A O 1
ATOM 751 N N . ALA A 1 95 ? 20.414 10.698 -40.913 1.00 84.12 95 ALA A N 1
ATOM 752 C CA . ALA A 1 95 ? 19.727 10.966 -42.184 1.00 84.12 95 ALA A CA 1
AT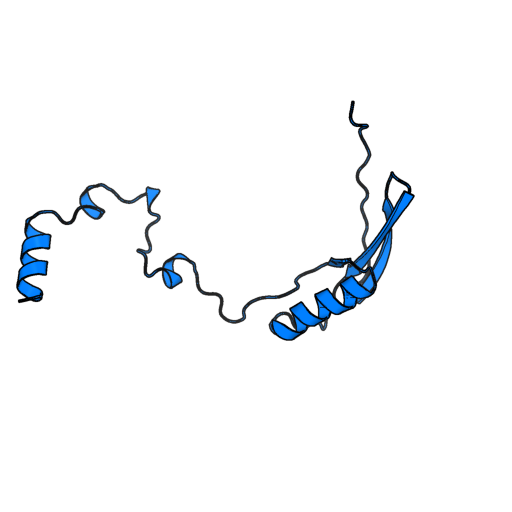OM 753 C C . ALA A 1 95 ? 19.380 9.685 -42.967 1.00 84.12 95 ALA A C 1
ATOM 755 O O . ALA A 1 95 ? 18.259 9.535 -43.441 1.00 84.12 95 ALA A O 1
ATOM 756 N N . ALA A 1 96 ? 20.301 8.718 -43.020 1.00 83.81 96 ALA A N 1
ATOM 757 C CA . ALA A 1 96 ? 20.113 7.490 -43.791 1.00 83.81 96 ALA A CA 1
ATOM 758 C C . ALA A 1 96 ? 18.990 6.585 -43.251 1.00 83.81 96 ALA A C 1
ATOM 760 O O . ALA A 1 96 ? 18.336 5.887 -44.020 1.00 83.81 96 ALA A O 1
ATOM 761 N N . ALA A 1 97 ? 18.769 6.540 -41.933 1.00 85.69 97 ALA A N 1
ATOM 762 C CA . ALA A 1 97 ? 17.661 5.768 -41.371 1.00 85.69 97 ALA A CA 1
ATOM 763 C C . ALA A 1 97 ? 16.317 6.482 -41.559 1.00 85.69 97 ALA A C 1
ATOM 765 O O . ALA A 1 97 ? 15.317 5.820 -41.829 1.00 85.69 97 ALA A O 1
ATOM 766 N N . LEU A 1 98 ? 16.311 7.817 -41.476 1.00 85.06 98 LEU A N 1
ATOM 767 C CA . LEU A 1 98 ? 15.130 8.631 -41.751 1.00 85.06 98 LEU A CA 1
ATOM 768 C C . LEU A 1 98 ? 14.682 8.507 -43.216 1.00 85.06 98 LEU A C 1
ATOM 770 O O . LEU A 1 98 ? 13.491 8.376 -43.481 1.00 85.06 98 LEU A O 1
ATOM 774 N N . GLU A 1 99 ? 15.622 8.497 -44.165 1.00 89.75 99 GLU A N 1
ATOM 775 C CA . GLU A 1 99 ? 15.330 8.273 -45.587 1.00 89.75 99 GLU A CA 1
ATOM 776 C C . GLU A 1 99 ? 14.670 6.910 -45.825 1.00 89.75 99 GLU A C 1
ATOM 778 O O . GLU A 1 99 ? 13.592 6.860 -46.415 1.00 89.75 99 GLU A O 1
ATOM 783 N N . ARG A 1 100 ? 15.237 5.823 -45.275 1.00 89.62 100 ARG A N 1
ATOM 784 C CA . ARG A 1 100 ? 14.636 4.478 -45.370 1.00 89.62 100 ARG A CA 1
ATOM 785 C C . ARG A 1 100 ? 13.228 4.417 -44.776 1.00 89.62 100 ARG A C 1
ATOM 787 O O . ARG A 1 100 ? 12.352 3.770 -45.341 1.00 89.62 100 ARG A O 1
ATOM 794 N N . PHE A 1 101 ? 13.007 5.075 -43.637 1.00 88.50 101 PHE A N 1
ATOM 795 C CA . PHE A 1 101 ? 11.688 5.134 -43.006 1.00 88.50 101 PHE A CA 1
ATOM 796 C C . PHE A 1 101 ? 10.668 5.876 -43.882 1.00 88.50 101 PHE A C 1
ATOM 798 O O . PHE A 1 101 ? 9.553 5.399 -44.069 1.00 88.50 101 PHE A O 1
ATOM 805 N N . ASN A 1 102 ? 11.062 7.004 -44.479 1.00 89.44 102 ASN A N 1
ATOM 806 C CA . ASN A 1 102 ? 10.201 7.775 -45.377 1.00 89.44 102 ASN A CA 1
ATOM 807 C C . ASN A 1 102 ? 9.860 7.022 -46.670 1.00 89.44 102 ASN A C 1
ATOM 809 O O . ASN A 1 102 ? 8.756 7.176 -47.186 1.00 89.44 102 ASN A O 1
ATOM 813 N N . GLU A 1 103 ? 10.788 6.226 -47.206 1.00 93.81 103 GLU A N 1
ATOM 814 C CA . GLU A 1 103 ? 10.527 5.366 -48.366 1.00 93.81 103 GLU A CA 1
ATOM 815 C C . GLU A 1 103 ? 9.542 4.239 -48.042 1.00 93.81 103 GLU A C 1
ATOM 817 O O . GLU A 1 103 ? 8.680 3.946 -48.861 1.00 93.81 103 GLU A O 1
ATOM 822 N N . ALA A 1 104 ? 9.616 3.653 -46.843 1.00 92.44 104 ALA A N 1
ATOM 823 C CA . ALA A 1 104 ? 8.712 2.583 -46.413 1.00 92.44 104 ALA A CA 1
ATOM 824 C C . ALA A 1 104 ? 7.251 3.036 -46.199 1.00 92.44 104 ALA A C 1
ATOM 826 O O . ALA A 1 104 ? 6.360 2.195 -46.107 1.00 92.44 104 ALA A O 1
ATOM 827 N N . LEU A 1 105 ? 7.007 4.348 -46.098 1.00 89.94 105 LEU A N 1
ATOM 828 C CA . LEU A 1 105 ? 5.686 4.950 -45.882 1.00 89.94 105 LEU A CA 1
ATOM 829 C C . LEU A 1 105 ? 5.077 5.590 -47.147 1.00 89.94 105 LEU A C 1
ATOM 831 O O . LEU A 1 105 ? 4.035 6.243 -47.049 1.00 89.94 105 LEU A O 1
ATOM 835 N N . ARG A 1 106 ? 5.723 5.450 -48.310 1.00 75.62 106 ARG A N 1
ATOM 836 C CA . ARG A 1 106 ? 5.227 5.911 -49.619 1.00 75.62 106 ARG A CA 1
ATOM 837 C C . ARG A 1 106 ? 4.594 4.777 -50.412 1.00 75.62 106 ARG A C 1
ATOM 839 O O . ARG A 1 106 ? 3.623 5.086 -51.137 1.00 75.62 106 ARG A O 1
#

Radius of gyration: 25.65 Å; Cα contacts (8 Å, |Δi|>4): 88; chains: 1; bounding box: 40×40×74 Å